Protein AF-A0A060CEU3-F1 (afdb_monomer)

Radius of gyration: 16.92 Å; Cα contacts (8 Å, |Δi|>4): 78; chains: 1; bounding box: 35×21×45 Å

Foldseek 3Di:
DPQLVVCVVVVDDSVRSVVVCVVVPPVVVVAFAQADLDVSNPRDPDDDPDHNDDPNPQDHNVNQVPDCPHPVNVVVD

Mean predicted aligned error: 4.31 Å

Nearest PDB structures (foldseek):
  4aie-assembly1_A  TM=9.185E-01  e=5.051E-04  Lactobacillus acidophilus NCFM
  5zcb-assembly1_A  TM=9.205E-01  e=7.106E-04  Bacillus sp. (in: firmicutes)
  1uok-assembly1_A  TM=8.988E-01  e=3.916E-03  Bacillus cereus
  1m53-assembly1_A  TM=8.536E-01  e=2.600E-03  Klebsiella sp. LX3
  5wcz-assembly1_A  TM=8.975E-01  e=1.433E-02  Bacillus subtilis subsp. subtilis str. 168

Solvent-accessible surface area (backbone atoms only — not comparable to full-atom values): 4786 Å² total; per-residue (Å²): 133,65,66,55,63,52,30,47,77,70,70,42,52,69,70,58,27,50,53,61,44,62,78,68,38,70,60,77,79,59,36,56,61,41,46,31,94,49,68,68,22,60,61,41,98,61,89,65,99,50,67,69,69,90,73,67,82,88,59,25,48,60,58,28,72,74,32,83,85,23,72,64,45,57,75,71,109

pLDDT: mean 91.93, std 7.34, range [61.06, 98.0]

Structure (mmCIF, N/CA/C/O backbone):
data_AF-A0A060CEU3-F1
#
_entry.id   AF-A0A060CEU3-F1
#
loop_
_atom_site.group_PDB
_atom_site.id
_atom_site.type_symbol
_atom_site.label_atom_id
_atom_site.label_alt_id
_atom_site.label_comp_id
_atom_site.label_asym_id
_atom_site.label_entity_id
_atom_site.label_seq_id
_atom_site.pdbx_PDB_ins_code
_atom_site.Cartn_x
_atom_site.Cartn_y
_atom_site.Cartn_z
_atom_site.occupancy
_atom_site.B_iso_or_equiv
_atom_site.auth_seq_id
_atom_site.auth_comp_id
_atom_site.auth_asym_id
_atom_site.auth_atom_id
_atom_site.pdbx_PDB_model_num
ATOM 1 N N . MET A 1 1 ? -3.455 -8.200 22.953 1.00 61.06 1 MET A N 1
ATOM 2 C CA . MET A 1 1 ? -4.215 -7.083 23.563 1.00 61.06 1 MET A CA 1
ATOM 3 C C . MET A 1 1 ? -4.671 -6.148 22.444 1.00 61.06 1 MET A C 1
ATOM 5 O O . MET A 1 1 ? -3.878 -5.908 21.543 1.00 61.06 1 MET A O 1
ATOM 9 N N . ASN A 1 2 ? -5.924 -5.680 22.438 1.00 83.75 2 ASN A N 1
ATOM 10 C CA . ASN A 1 2 ? -6.420 -4.756 21.406 1.00 83.75 2 ASN A CA 1
ATOM 11 C C . ASN A 1 2 ? -6.042 -3.307 21.776 1.00 83.75 2 ASN A C 1
ATOM 13 O O . ASN A 1 2 ? -6.647 -2.721 22.673 1.00 83.75 2 ASN A O 1
ATOM 17 N N . ASN A 1 3 ? -5.042 -2.741 21.091 1.00 87.19 3 ASN A N 1
ATOM 18 C CA . ASN A 1 3 ? -4.492 -1.411 21.391 1.00 87.19 3 ASN A CA 1
ATOM 19 C C . ASN A 1 3 ? -5.506 -0.269 21.209 1.00 87.19 3 ASN A C 1
ATOM 21 O O . ASN A 1 3 ? -5.411 0.730 21.918 1.00 87.19 3 ASN A O 1
ATOM 25 N N . TYR A 1 4 ? -6.503 -0.436 20.334 1.00 91.12 4 TYR A N 1
ATOM 26 C CA . TYR A 1 4 ? -7.593 0.529 20.145 1.00 91.12 4 TYR A CA 1
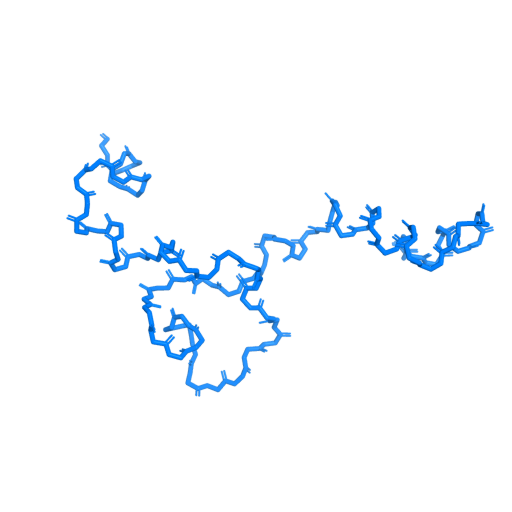ATOM 27 C C . TYR A 1 4 ? -8.452 0.637 21.387 1.00 91.12 4 TYR A C 1
ATOM 29 O O . TYR A 1 4 ? -8.608 1.714 21.954 1.00 91.12 4 TYR A O 1
ATOM 37 N N . GLN A 1 5 ? -8.895 -0.510 21.890 1.00 92.94 5 GLN A N 1
ATOM 38 C CA . GLN A 1 5 ? -9.713 -0.569 23.094 1.00 92.94 5 GLN A CA 1
ATOM 39 C C . GLN A 1 5 ? -8.957 -0.047 24.323 1.00 92.94 5 GLN A C 1
ATOM 41 O O . GLN A 1 5 ? -9.544 0.601 25.184 1.00 92.94 5 GLN A O 1
ATOM 46 N N . ILE A 1 6 ? -7.641 -0.272 24.397 1.00 92.31 6 ILE A N 1
ATOM 47 C CA . ILE A 1 6 ? -6.803 0.296 25.463 1.00 92.31 6 ILE A CA 1
ATOM 48 C C . ILE A 1 6 ? -6.718 1.822 25.342 1.00 92.31 6 ILE A C 1
ATOM 50 O O . ILE A 1 6 ? -6.810 2.508 26.356 1.00 92.31 6 ILE A O 1
ATOM 54 N N . ALA A 1 7 ? -6.539 2.363 24.135 1.00 91.31 7 ALA A N 1
ATOM 55 C CA . ALA A 1 7 ? -6.459 3.805 23.920 1.00 91.31 7 ALA A CA 1
ATOM 56 C C . ALA A 1 7 ? -7.786 4.505 24.259 1.00 91.31 7 ALA A C 1
ATOM 58 O O . ALA A 1 7 ? -7.777 5.503 24.977 1.00 91.31 7 ALA A O 1
ATOM 59 N N . LEU A 1 8 ? -8.923 3.941 23.847 1.00 93.94 8 LEU A N 1
ATOM 60 C CA . LEU A 1 8 ? -10.236 4.477 24.218 1.00 93.94 8 LEU A CA 1
ATOM 61 C C . LEU A 1 8 ? -10.436 4.478 25.739 1.00 93.94 8 LEU A C 1
ATOM 63 O O . LEU A 1 8 ? -10.801 5.499 26.316 1.00 93.94 8 LEU A O 1
ATOM 67 N N . LYS A 1 9 ? -10.095 3.374 26.419 1.00 95.00 9 LYS A N 1
ATOM 68 C CA . LYS A 1 9 ? -10.167 3.282 27.890 1.00 95.00 9 LYS A CA 1
ATOM 69 C C . LYS A 1 9 ? -9.241 4.262 28.616 1.00 95.00 9 LYS A C 1
ATOM 71 O O . LYS A 1 9 ? -9.499 4.596 29.766 1.00 95.00 9 LYS A O 1
ATOM 76 N N . LYS A 1 10 ? -8.173 4.726 27.962 1.00 94.00 10 LYS A N 1
ATOM 77 C CA . LYS A 1 10 ? -7.258 5.758 28.476 1.00 94.00 10 LYS A CA 1
ATOM 78 C C . LYS A 1 10 ? -7.742 7.192 28.207 1.00 94.00 10 LYS A C 1
ATOM 80 O O . LYS A 1 10 ? -7.030 8.128 28.555 1.00 94.00 10 LYS A O 1
ATOM 85 N N . GLY A 1 11 ? -8.915 7.374 27.594 1.00 95.69 11 GLY A N 1
ATOM 86 C CA . GLY A 1 11 ? -9.517 8.687 27.343 1.00 95.69 11 GLY A CA 1
ATOM 87 C C . GLY A 1 11 ? -9.063 9.369 26.051 1.00 95.69 11 GLY A C 1
ATOM 88 O O . GLY A 1 11 ? -9.317 10.558 25.868 1.00 95.69 11 GLY A O 1
ATOM 89 N N . TYR A 1 12 ? -8.388 8.658 25.141 1.00 95.25 12 TYR A N 1
ATOM 90 C CA . TYR A 1 12 ? -8.109 9.204 23.811 1.00 95.25 12 TYR A CA 1
ATOM 91 C C . TYR A 1 12 ? -9.394 9.259 22.975 1.00 95.25 12 TYR A C 1
ATOM 93 O O . TYR A 1 12 ? -10.200 8.331 23.016 1.00 95.25 12 TYR A O 1
ATOM 101 N N . SER A 1 13 ? -9.551 10.312 22.164 1.00 96.88 13 SER A N 1
ATOM 102 C CA . SER A 1 13 ? -10.600 10.350 21.140 1.00 96.88 13 SER A CA 1
ATOM 103 C C . SER A 1 13 ? -10.398 9.228 20.122 1.00 96.88 13 SER A C 1
ATOM 105 O O . SER A 1 13 ? -9.266 8.798 19.882 1.00 96.88 13 SER A O 1
ATOM 107 N N . GLU A 1 14 ? -11.475 8.784 19.475 1.00 95.44 14 GLU A N 1
ATOM 108 C CA . GLU A 1 14 ? -11.408 7.723 18.463 1.00 95.44 14 GLU A CA 1
ATOM 109 C C . GLU A 1 14 ? -10.408 8.046 17.351 1.00 95.44 14 GLU A C 1
ATOM 111 O O . GLU A 1 14 ? -9.582 7.208 16.999 1.00 95.44 14 GLU A O 1
ATOM 116 N N . GLN A 1 15 ? -10.412 9.287 16.863 1.00 95.94 15 GLN A N 1
ATOM 117 C CA . GLN A 1 15 ? -9.481 9.760 15.836 1.00 95.94 15 GLN A CA 1
ATOM 118 C C . GLN A 1 15 ? -8.023 9.661 16.298 1.00 95.94 15 GLN A C 1
ATOM 120 O O . GLN A 1 15 ? -7.170 9.163 15.564 1.00 95.94 15 GLN A O 1
ATOM 125 N N . LYS A 1 16 ? -7.724 10.085 17.534 1.00 94.75 16 LYS A N 1
ATOM 126 C CA . LYS A 1 16 ? -6.364 10.025 18.084 1.00 94.75 16 LYS A CA 1
ATOM 127 C C . LYS A 1 16 ? -5.933 8.586 18.361 1.00 94.75 16 LYS A C 1
ATOM 129 O O . LYS A 1 16 ? -4.783 8.238 18.104 1.00 94.75 16 LYS A O 1
ATOM 134 N N . ALA A 1 17 ? -6.847 7.744 18.838 1.00 94.44 17 ALA A N 1
ATOM 135 C CA . ALA A 1 17 ? -6.607 6.319 19.023 1.00 94.44 17 ALA A CA 1
ATOM 136 C C . ALA A 1 17 ? -6.292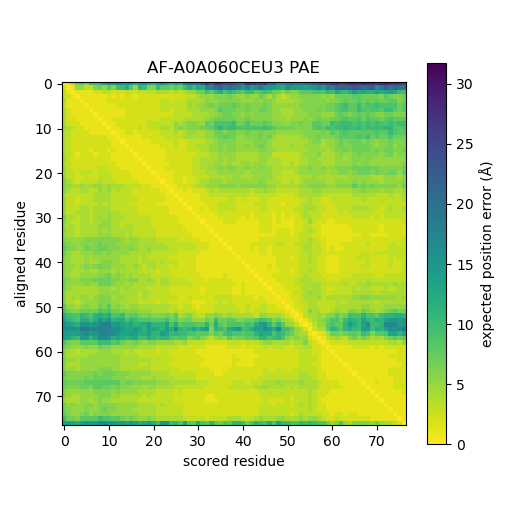 5.628 17.685 1.00 94.44 17 ALA A C 1
ATOM 138 O O . ALA A 1 17 ? -5.289 4.921 17.595 1.00 94.44 17 ALA A O 1
ATOM 139 N N . LEU A 1 18 ? -7.086 5.881 16.638 1.00 92.94 18 LEU A N 1
ATOM 140 C CA . LEU A 1 18 ? -6.856 5.344 15.293 1.00 92.94 18 LEU A CA 1
ATOM 141 C C . LEU A 1 18 ? -5.526 5.820 14.709 1.00 92.94 18 LEU A C 1
ATOM 143 O O . LEU A 1 18 ? -4.748 4.996 14.240 1.00 92.94 18 LEU A O 1
ATOM 147 N N . ALA A 1 19 ? -5.215 7.115 14.797 1.00 92.50 19 ALA A N 1
ATOM 148 C CA . ALA A 1 19 ? -3.954 7.656 14.293 1.00 92.50 19 ALA A CA 1
ATOM 149 C C . ALA A 1 19 ? -2.730 7.002 14.959 1.00 92.50 19 ALA A C 1
ATOM 151 O O . ALA A 1 19 ? -1.795 6.586 14.274 1.00 92.50 19 ALA A O 1
ATOM 152 N N . LEU A 1 20 ? -2.754 6.846 16.288 1.00 90.31 20 LEU A N 1
ATOM 153 C CA . LEU A 1 20 ? -1.670 6.204 17.040 1.00 90.31 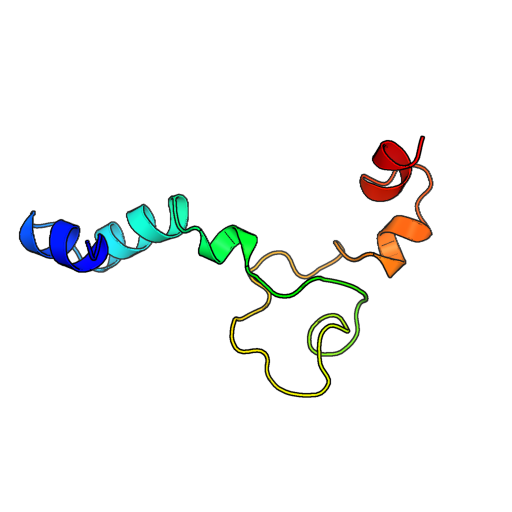20 LEU A CA 1
ATOM 154 C C . LEU A 1 20 ? -1.462 4.741 16.640 1.00 90.31 20 LEU A C 1
ATOM 156 O O . LEU A 1 20 ? -0.330 4.254 16.623 1.00 90.31 20 LEU A O 1
ATOM 160 N N . ILE A 1 21 ? -2.549 4.035 16.345 1.00 91.69 21 ILE A N 1
ATOM 161 C CA . ILE A 1 21 ? -2.498 2.618 15.985 1.00 91.69 21 ILE A CA 1
ATOM 162 C C . ILE A 1 21 ? -2.054 2.455 14.549 1.00 91.69 21 ILE A C 1
ATOM 164 O O . ILE A 1 21 ? -1.165 1.648 14.305 1.00 91.69 21 ILE A O 1
ATOM 168 N N . ASN A 1 22 ? -2.595 3.250 13.628 1.00 90.56 22 ASN A N 1
ATOM 169 C CA . ASN A 1 22 ? -2.193 3.237 12.228 1.00 90.56 22 ASN A CA 1
ATOM 170 C C . ASN A 1 22 ? -0.696 3.527 12.090 1.00 90.56 22 ASN A C 1
ATOM 172 O O . ASN A 1 22 ? -0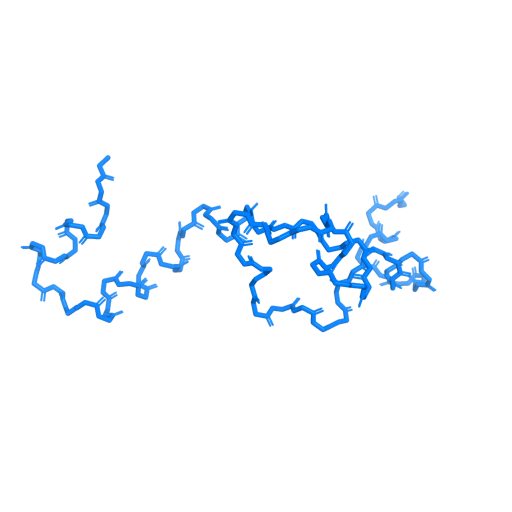.014 2.818 11.364 1.00 90.56 22 ASN A O 1
ATOM 176 N N . ALA A 1 23 ? -0.142 4.457 12.874 1.00 90.31 23 ALA A N 1
ATOM 177 C CA . ALA A 1 23 ? 1.292 4.761 12.858 1.00 90.31 23 ALA A CA 1
ATOM 178 C C . ALA A 1 23 ? 2.202 3.577 13.247 1.00 90.31 23 ALA A C 1
ATOM 180 O O . ALA A 1 23 ? 3.395 3.592 12.955 1.00 90.31 23 ALA A O 1
ATOM 181 N N . ARG A 1 24 ? 1.673 2.560 13.936 1.00 88.69 24 ARG A N 1
ATOM 182 C CA . ARG A 1 24 ? 2.434 1.392 14.421 1.00 88.69 24 ARG A CA 1
ATOM 183 C C . ARG A 1 24 ? 1.817 0.065 13.994 1.00 88.69 24 ARG A C 1
ATOM 185 O O . ARG A 1 24 ? 2.178 -0.986 14.529 1.00 88.69 24 ARG A O 1
ATOM 192 N N . SER A 1 25 ? 0.847 0.105 13.086 1.00 90.88 25 SER A N 1
ATOM 193 C CA . SER A 1 25 ? 0.118 -1.089 12.702 1.00 90.88 25 SER A CA 1
ATOM 194 C C . SER A 1 25 ? 1.017 -1.973 11.858 1.00 90.88 25 SER A C 1
ATOM 196 O O . SER A 1 25 ? 1.633 -1.528 10.893 1.00 90.88 25 SER A O 1
ATOM 198 N N . ARG A 1 26 ? 1.045 -3.265 12.186 1.00 92.44 26 ARG A N 1
ATOM 199 C CA . ARG A 1 26 ? 1.700 -4.267 11.335 1.00 92.44 26 ARG A CA 1
ATOM 200 C C . ARG A 1 26 ? 1.015 -4.382 9.978 1.00 92.44 26 ARG A C 1
ATOM 202 O O . ARG A 1 26 ? 1.638 -4.857 9.038 1.00 92.44 26 ARG A O 1
ATOM 209 N N . ASP A 1 27 ? -0.243 -3.955 9.883 1.00 91.25 27 ASP A N 1
ATOM 210 C CA . ASP A 1 27 ? -0.995 -4.001 8.633 1.00 91.25 27 ASP A CA 1
ATOM 211 C C . ASP A 1 27 ? -0.438 -3.030 7.584 1.00 91.25 27 ASP A C 1
ATOM 213 O O . ASP A 1 27 ? -0.611 -3.280 6.397 1.00 91.25 27 ASP A O 1
ATOM 217 N N . ASN A 1 28 ? 0.356 -2.030 7.993 1.00 90.94 28 ASN A N 1
ATOM 218 C CA . ASN A 1 28 ? 1.111 -1.182 7.064 1.00 90.94 28 ASN A CA 1
ATOM 219 C C . ASN A 1 28 ? 2.086 -1.987 6.190 1.00 90.94 28 ASN A C 1
ATOM 221 O O . ASN A 1 28 ? 2.369 -1.588 5.071 1.00 90.94 28 ASN A O 1
ATOM 225 N N . ALA A 1 29 ? 2.591 -3.121 6.690 1.00 91.31 29 ALA A N 1
ATOM 226 C CA . ALA A 1 29 ? 3.491 -4.016 5.958 1.00 91.31 29 ALA A CA 1
ATOM 227 C C . ALA A 1 29 ? 2.765 -5.233 5.352 1.00 91.31 29 ALA A C 1
ATOM 229 O O . ALA A 1 29 ? 3.408 -6.187 4.920 1.00 91.31 29 ALA A O 1
ATOM 230 N N . ARG A 1 30 ? 1.427 -5.252 5.387 1.00 94.62 30 ARG A N 1
ATOM 231 C CA . ARG A 1 30 ? 0.593 -6.362 4.888 1.00 94.62 30 ARG A CA 1
ATOM 232 C C . ARG A 1 30 ? -0.342 -5.935 3.767 1.00 94.62 30 ARG A C 1
ATOM 234 O O . ARG A 1 30 ? -1.192 -6.728 3.359 1.00 94.62 30 ARG A O 1
ATOM 241 N N . THR A 1 31 ? -0.215 -4.696 3.298 1.00 93.38 31 THR A N 1
ATOM 242 C CA . THR A 1 31 ? -0.906 -4.270 2.089 1.00 93.38 31 THR A CA 1
ATOM 243 C C . THR A 1 31 ? -0.490 -5.180 0.925 1.00 93.38 31 THR A C 1
ATOM 245 O O . THR A 1 31 ? 0.615 -5.734 0.927 1.00 93.38 31 THR A O 1
ATOM 248 N N . PRO A 1 32 ? -1.385 -5.414 -0.046 1.00 95.25 32 PRO A N 1
ATOM 249 C CA . PRO A 1 32 ? -1.060 -6.231 -1.206 1.00 95.25 32 PRO A CA 1
ATOM 250 C C . PRO A 1 32 ? 0.197 -5.743 -1.939 1.00 95.25 32 PRO A C 1
ATOM 252 O O . PRO A 1 32 ? 0.399 -4.541 -2.101 1.00 95.25 32 PRO A O 1
ATOM 255 N N . MET A 1 33 ? 1.017 -6.686 -2.411 1.00 95.69 33 MET A N 1
ATOM 256 C CA . MET A 1 33 ? 2.210 -6.377 -3.203 1.00 95.69 33 MET A CA 1
ATOM 257 C C . MET A 1 33 ? 1.833 -5.647 -4.497 1.00 95.69 33 MET A C 1
ATOM 259 O O . MET A 1 33 ? 0.901 -6.057 -5.190 1.00 95.69 33 MET A O 1
ATOM 263 N N . GLN A 1 34 ? 2.594 -4.609 -4.844 1.00 96.12 34 GLN A N 1
ATOM 264 C CA . GLN A 1 34 ? 2.367 -3.801 -6.041 1.00 96.12 34 GLN A CA 1
ATOM 265 C C . GLN A 1 34 ? 3.196 -4.331 -7.215 1.00 96.12 34 GLN A C 1
ATOM 267 O O . GLN A 1 34 ? 4.350 -3.952 -7.403 1.00 96.12 34 GLN A O 1
ATOM 272 N N . TRP A 1 35 ? 2.634 -5.253 -7.996 1.00 96.50 35 TRP A N 1
ATOM 273 C CA . TRP A 1 35 ? 3.334 -5.858 -9.134 1.00 96.50 35 TRP A CA 1
ATOM 274 C C . TRP A 1 35 ? 3.357 -4.956 -10.366 1.00 96.50 35 TRP A C 1
ATOM 276 O O . TRP A 1 35 ? 4.357 -4.918 -11.077 1.00 96.50 35 TRP A O 1
ATOM 286 N N . ASN A 1 36 ? 2.251 -4.270 -10.655 1.00 95.19 36 ASN A N 1
ATOM 287 C CA . ASN A 1 36 ? 2.109 -3.398 -11.822 1.00 95.19 36 ASN A CA 1
ATOM 288 C C . ASN A 1 36 ? 0.931 -2.422 -11.654 1.00 95.19 36 ASN A C 1
ATOM 290 O O . ASN A 1 36 ? 0.200 -2.486 -10.673 1.00 95.19 36 ASN A O 1
ATOM 294 N N . SER A 1 37 ? 0.690 -1.571 -12.653 1.00 93.62 37 SER A N 1
ATOM 295 C CA . SER A 1 37 ? -0.372 -0.553 -12.653 1.00 93.62 37 SER A CA 1
ATOM 296 C C . SER A 1 37 ? -1.791 -1.064 -12.959 1.00 93.62 37 SER A C 1
ATOM 298 O O . SER A 1 37 ? -2.714 -0.267 -13.146 1.00 93.62 37 SER A O 1
ATOM 300 N N . SER A 1 38 ? -1.998 -2.382 -13.044 1.00 93.81 38 SER A N 1
ATOM 301 C CA . SER A 1 38 ? -3.331 -2.946 -13.284 1.00 93.81 38 SER A CA 1
ATOM 302 C C . SER A 1 38 ? -4.211 -2.910 -12.027 1.00 93.81 38 SER A C 1
ATOM 304 O O . SER A 1 38 ? -3.795 -2.501 -10.940 1.00 93.81 38 SER A O 1
ATOM 306 N N . LYS A 1 39 ? -5.473 -3.338 -12.164 1.00 93.25 39 LYS A N 1
ATOM 307 C CA . LYS A 1 39 ? -6.419 -3.407 -11.043 1.00 93.25 39 LYS A CA 1
ATOM 308 C C . LYS A 1 39 ? -5.814 -4.208 -9.882 1.00 93.25 39 LYS A C 1
ATOM 310 O O . LYS A 1 39 ? -5.218 -5.259 -10.089 1.00 93.25 39 LYS A O 1
ATOM 315 N N . TYR A 1 40 ? -5.977 -3.692 -8.663 1.00 93.88 40 TYR A N 1
ATOM 316 C CA . TYR A 1 40 ? -5.377 -4.254 -7.445 1.00 93.88 40 TYR A CA 1
ATOM 317 C C . TYR A 1 40 ? -3.851 -4.420 -7.526 1.00 93.88 40 TYR A C 1
ATOM 319 O O . TYR A 1 40 ? -3.297 -5.334 -6.927 1.00 93.88 40 TYR A O 1
ATOM 327 N N . ALA A 1 41 ? -3.187 -3.546 -8.284 1.00 94.50 41 ALA A N 1
ATOM 328 C CA . ALA A 1 41 ? -1.752 -3.547 -8.534 1.00 94.50 41 ALA A CA 1
ATOM 329 C C . ALA A 1 41 ? -1.204 -4.876 -9.096 1.00 94.50 41 ALA A C 1
ATOM 331 O O . ALA A 1 41 ? -0.064 -5.258 -8.837 1.00 94.50 41 ALA A O 1
ATOM 332 N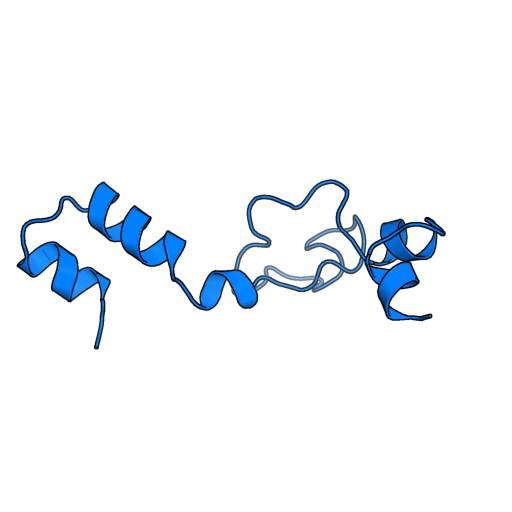 N . GLY A 1 42 ? -2.040 -5.637 -9.812 1.00 95.25 42 GLY A N 1
ATOM 333 C CA . GLY A 1 42 ? -1.694 -6.973 -10.304 1.00 95.25 42 GLY A CA 1
ATOM 334 C C . GLY A 1 42 ? -1.627 -8.059 -9.224 1.00 95.25 42 GLY A C 1
ATOM 335 O O . GLY A 1 42 ? -1.275 -9.192 -9.536 1.00 95.25 42 GLY A O 1
ATOM 336 N N . PHE A 1 43 ? -1.973 -7.757 -7.968 1.00 96.94 43 PHE A N 1
ATOM 337 C CA . PHE A 1 43 ? -1.988 -8.734 -6.875 1.00 96.94 43 PHE A CA 1
ATOM 338 C C . PHE A 1 43 ? -3.119 -9.761 -7.001 1.00 96.94 43 PHE A C 1
ATOM 340 O O . PHE A 1 43 ? -2.962 -10.919 -6.622 1.00 96.94 43 PHE A O 1
ATOM 347 N N . SER A 1 44 ? -4.285 -9.332 -7.484 1.00 96.94 44 SER A N 1
ATOM 348 C CA . SER A 1 44 ? -5.497 -10.149 -7.535 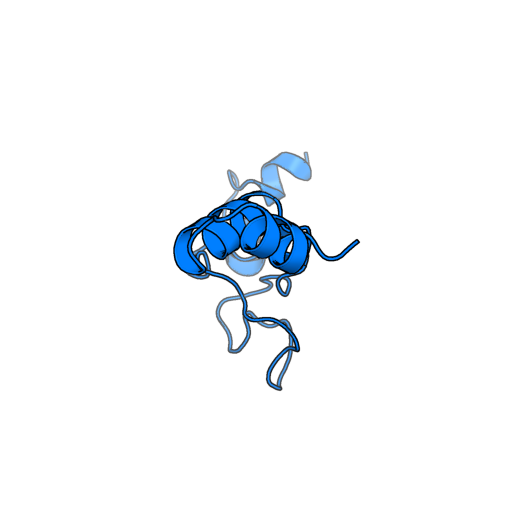1.00 96.94 44 SER A CA 1
ATOM 349 C C . SER A 1 44 ? -6.416 -9.683 -8.661 1.00 96.94 44 SER A C 1
ATOM 351 O O . SER A 1 44 ? -6.387 -8.523 -9.063 1.00 96.94 44 SER A O 1
ATOM 353 N N . THR A 1 45 ? -7.283 -10.571 -9.143 1.00 96.56 45 THR A N 1
ATOM 354 C CA . THR A 1 45 ? -8.378 -10.230 -10.068 1.00 96.56 45 THR A CA 1
ATOM 355 C C . THR A 1 45 ? -9.647 -9.781 -9.331 1.00 96.56 45 THR A C 1
ATOM 357 O O . THR A 1 45 ? -10.515 -9.126 -9.915 1.00 96.56 45 THR A O 1
ATOM 360 N N . VAL A 1 46 ? -9.742 -10.080 -8.032 1.00 96.75 46 VAL A N 1
ATOM 361 C CA . VAL A 1 46 ? -10.854 -9.724 -7.134 1.00 96.75 46 VAL A CA 1
ATOM 362 C C . VAL A 1 46 ? -10.380 -8.838 -5.983 1.00 96.75 46 VAL A C 1
ATOM 364 O O . VAL A 1 46 ? -9.181 -8.743 -5.727 1.00 96.75 46 VAL A O 1
ATOM 367 N N . ALA A 1 47 ? -11.321 -8.198 -5.281 1.00 96.19 47 ALA A N 1
ATOM 368 C CA . ALA A 1 47 ? -11.021 -7.309 -4.160 1.00 96.19 47 ALA A CA 1
ATOM 369 C C . ALA A 1 47 ? -10.134 -8.005 -3.105 1.00 96.19 47 ALA A C 1
ATOM 371 O O . ALA A 1 47 ? -10.549 -9.029 -2.556 1.00 96.19 47 ALA A O 1
ATOM 372 N N . PRO A 1 48 ? -8.927 -7.482 -2.816 1.00 95.50 48 PRO A N 1
ATOM 373 C CA . PRO A 1 48 ? -8.081 -8.027 -1.767 1.00 95.50 48 PRO A CA 1
ATOM 374 C C . PRO A 1 48 ? -8.680 -7.765 -0.382 1.00 95.50 48 PRO A C 1
ATOM 376 O O . PRO A 1 48 ? -9.452 -6.830 -0.178 1.00 95.50 48 PRO A O 1
ATOM 379 N N . TRP A 1 49 ? -8.276 -8.584 0.588 1.00 94.06 49 TRP A N 1
ATOM 380 C CA . TRP A 1 49 ? -8.737 -8.499 1.977 1.00 94.06 49 TRP A CA 1
ATOM 381 C C . TRP A 1 49 ? -8.265 -7.225 2.709 1.00 94.06 49 TRP A C 1
ATOM 383 O O . TRP A 1 49 ? -8.879 -6.831 3.698 1.00 94.06 49 TRP A O 1
ATOM 393 N N . LEU A 1 50 ? -7.212 -6.567 2.205 1.00 93.19 50 LEU A N 1
ATOM 394 C CA . LEU A 1 50 ? -6.768 -5.228 2.601 1.00 93.19 50 LEU A CA 1
ATOM 395 C C . LEU A 1 50 ? -6.645 -4.320 1.378 1.00 93.19 50 LEU A C 1
ATOM 397 O O . LEU A 1 50 ? -6.279 -4.763 0.292 1.00 93.19 50 LEU A O 1
ATOM 401 N N . ALA A 1 51 ? -6.899 -3.027 1.568 1.00 91.00 51 ALA A N 1
ATOM 402 C CA . ALA A 1 51 ? -6.631 -2.025 0.543 1.00 91.00 51 ALA A CA 1
ATOM 403 C C . ALA A 1 51 ? -5.119 -1.899 0.256 1.00 91.00 51 ALA A C 1
ATOM 405 O O . ALA A 1 51 ? -4.288 -2.213 1.106 1.00 91.00 51 ALA A O 1
ATOM 406 N N . LEU A 1 52 ? -4.773 -1.389 -0.931 1.00 86.69 52 LEU A N 1
ATOM 407 C CA . LEU A 1 52 ? -3.386 -1.180 -1.379 1.00 86.69 52 LEU A CA 1
ATOM 408 C C . LEU A 1 52 ? -2.596 -0.153 -0.547 1.00 86.69 52 LEU A C 1
ATOM 410 O O . LEU A 1 52 ? -1.373 -0.138 -0.603 1.00 86.69 52 LEU A O 1
ATOM 414 N N . GLY A 1 53 ? -3.276 0.673 0.251 1.00 82.44 53 GLY A N 1
ATOM 415 C CA . GLY A 1 53 ? -2.673 1.816 0.938 1.00 82.44 53 GLY A CA 1
ATOM 416 C C . GLY A 1 53 ? -2.799 3.103 0.119 1.00 82.44 53 GLY A C 1
ATOM 417 O O . GLY A 1 53 ? -3.580 3.164 -0.830 1.00 82.44 53 GLY A O 1
ATOM 418 N N . THR A 1 54 ? -2.084 4.152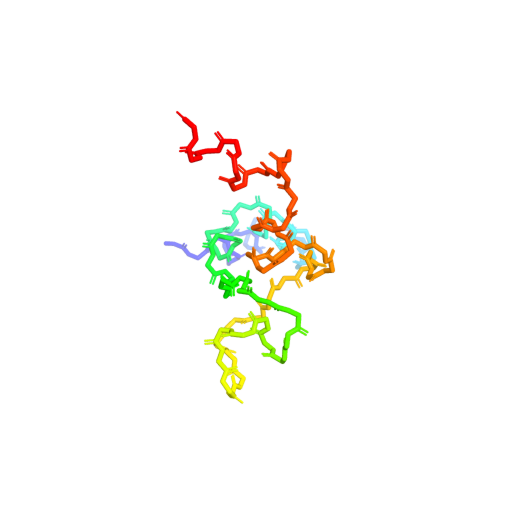 0.524 1.00 73.94 54 THR A N 1
ATOM 419 C CA . THR A 1 54 ? -2.135 5.488 -0.103 1.00 73.94 54 THR A CA 1
ATOM 420 C C . THR A 1 54 ? -1.122 5.672 -1.230 1.00 73.94 54 THR A C 1
ATOM 422 O O . THR A 1 54 ? -1.328 6.513 -2.101 1.00 73.94 54 THR A O 1
ATOM 425 N N . ASP A 1 55 ? -0.068 4.855 -1.257 1.00 68.75 55 ASP A N 1
ATOM 426 C CA . ASP A 1 55 ? 1.116 5.077 -2.093 1.00 68.75 55 ASP A CA 1
ATOM 427 C C . ASP A 1 55 ? 1.089 4.169 -3.328 1.00 68.75 55 ASP A C 1
ATOM 429 O O . ASP A 1 55 ? 1.979 3.355 -3.566 1.00 68.75 55 ASP A O 1
ATOM 433 N N . ILE A 1 56 ? -0.003 4.269 -4.089 1.00 68.00 56 ILE A N 1
ATOM 434 C CA . ILE A 1 56 ? -0.294 3.352 -5.203 1.00 68.00 56 ILE A CA 1
ATOM 435 C C . ILE A 1 56 ? 0.306 3.832 -6.533 1.00 68.00 56 ILE A C 1
ATOM 437 O O . ILE A 1 56 ? 0.463 3.074 -7.486 1.00 68.00 56 ILE A O 1
ATOM 441 N N . SER A 1 57 ? 0.597 5.130 -6.643 1.00 70.31 57 SER A N 1
ATOM 442 C CA . SER A 1 57 ? 0.998 5.737 -7.910 1.00 70.31 57 SER A CA 1
ATOM 443 C C . SER A 1 57 ? 2.515 5.738 -8.065 1.00 70.31 57 SER A C 1
ATOM 445 O O . SER A 1 57 ? 3.201 6.524 -7.417 1.00 70.31 57 SER A O 1
ATOM 447 N N . GLY A 1 58 ? 3.025 4.916 -8.983 1.00 74.56 58 GLY A N 1
ATOM 448 C CA . GLY A 1 58 ? 4.423 4.949 -9.426 1.00 74.56 58 GLY A CA 1
ATOM 449 C C . GLY A 1 58 ? 5.401 4.104 -8.605 1.00 74.56 58 GLY A C 1
ATOM 450 O O . GLY A 1 58 ? 6.596 4.162 -8.881 1.00 74.56 58 GLY A O 1
ATOM 451 N N . ILE A 1 59 ? 4.913 3.321 -7.637 1.00 89.38 59 ILE A N 1
ATOM 452 C CA . ILE A 1 59 ? 5.712 2.370 -6.851 1.00 89.38 59 ILE A CA 1
ATOM 453 C C . ILE A 1 59 ? 5.184 0.959 -7.128 1.00 89.38 59 ILE A C 1
ATOM 455 O O . ILE A 1 59 ? 4.338 0.438 -6.403 1.00 89.38 59 ILE A O 1
ATOM 459 N N . ASP A 1 60 ? 5.658 0.349 -8.213 1.00 95.19 60 ASP A N 1
ATOM 460 C CA . ASP A 1 60 ? 5.340 -1.031 -8.575 1.00 95.19 60 ASP A CA 1
ATOM 461 C C . ASP A 1 60 ? 6.536 -1.728 -9.238 1.00 95.19 60 ASP A C 1
ATOM 463 O O . ASP A 1 60 ? 7.428 -1.081 -9.793 1.00 95.19 60 ASP A O 1
ATOM 467 N N . VAL A 1 61 ? 6.563 -3.062 -9.174 1.00 96.69 61 VAL A N 1
ATOM 468 C CA . VAL A 1 61 ? 7.684 -3.869 -9.688 1.00 96.69 61 VAL A CA 1
ATOM 469 C C . VAL A 1 61 ? 7.913 -3.624 -11.176 1.00 96.69 61 VAL A C 1
ATOM 471 O O . VAL A 1 61 ? 9.054 -3.436 -11.585 1.00 96.69 61 VAL A O 1
ATOM 474 N N . ALA A 1 62 ? 6.860 -3.576 -11.992 1.00 97.06 62 ALA A N 1
ATOM 475 C CA . ALA A 1 62 ? 6.993 -3.386 -13.435 1.00 97.06 62 ALA A CA 1
ATOM 476 C C . ALA A 1 62 ? 7.617 -2.028 -13.812 1.00 97.06 62 ALA A C 1
ATOM 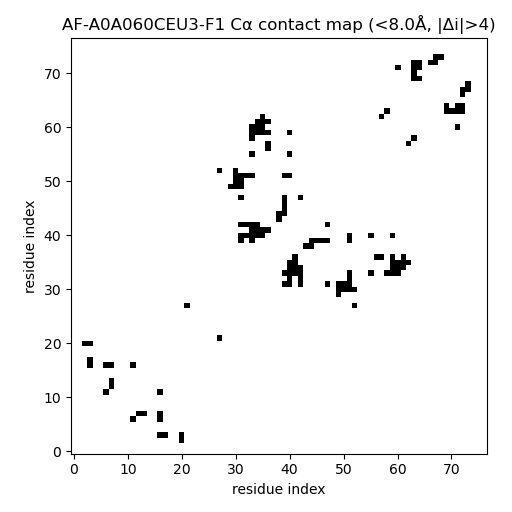478 O O . ALA A 1 62 ? 8.320 -1.933 -14.825 1.00 97.06 62 ALA A O 1
ATOM 479 N N . ALA A 1 63 ? 7.364 -0.977 -13.030 1.00 95.56 63 ALA A N 1
ATOM 480 C CA . ALA A 1 63 ? 8.017 0.319 -13.170 1.00 95.56 63 ALA A CA 1
ATOM 481 C C . ALA A 1 63 ? 9.469 0.274 -12.671 1.00 95.56 63 ALA A C 1
ATOM 483 O O . ALA A 1 63 ? 10.375 0.747 -13.362 1.00 95.56 63 ALA A O 1
ATOM 484 N N . GLU A 1 64 ? 9.707 -0.333 -11.507 1.00 96.56 64 GLU A N 1
ATOM 485 C CA . GLU A 1 64 ? 11.042 -0.417 -10.917 1.00 96.56 64 GLU A CA 1
ATOM 486 C C . GLU A 1 64 ? 12.008 -1.293 -11.724 1.00 96.56 64 GLU A C 1
ATOM 488 O O . GLU A 1 64 ? 13.182 -0.945 -11.837 1.00 96.56 64 GLU A O 1
ATOM 493 N N . GLU A 1 65 ? 11.541 -2.369 -12.359 1.00 96.50 65 GLU A N 1
ATOM 494 C CA . GLU A 1 65 ? 12.367 -3.213 -13.232 1.00 96.50 65 GLU A CA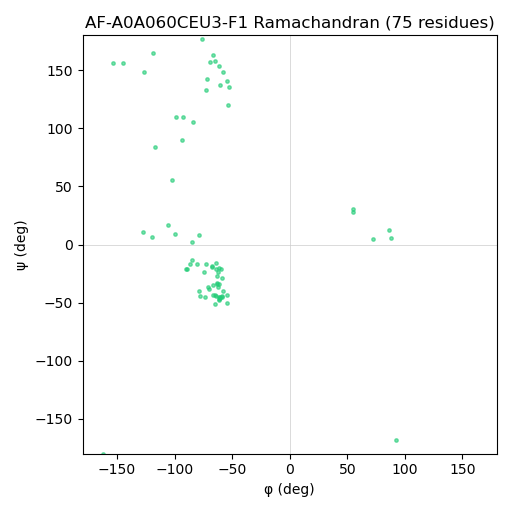 1
ATOM 495 C C . GLU A 1 65 ? 12.929 -2.443 -14.430 1.00 96.50 65 GLU A C 1
ATOM 497 O O . GLU A 1 65 ? 14.061 -2.688 -14.846 1.00 96.50 65 GLU A O 1
ATOM 502 N N . LYS A 1 66 ? 12.166 -1.481 -14.957 1.00 96.06 66 LYS A N 1
ATOM 503 C CA . LYS A 1 66 ? 12.564 -0.657 -16.108 1.00 96.06 66 LYS A CA 1
ATOM 504 C C . LYS A 1 66 ? 13.490 0.495 -15.737 1.00 96.06 66 LYS A C 1
ATOM 506 O O . LYS A 1 66 ? 14.093 1.079 -16.633 1.00 96.06 66 LYS A O 1
ATOM 511 N N . ASN A 1 67 ? 13.577 0.852 -14.457 1.00 95.94 67 ASN A N 1
ATOM 512 C CA . ASN A 1 67 ? 14.414 1.946 -13.986 1.00 95.94 67 ASN A CA 1
ATOM 513 C C . ASN A 1 67 ? 15.743 1.396 -13.430 1.00 95.94 67 ASN A C 1
ATOM 515 O O . ASN A 1 67 ? 15.743 0.822 -12.340 1.00 95.94 67 ASN A O 1
ATOM 519 N N . PRO A 1 68 ? 16.890 1.602 -14.106 1.00 96.62 68 PRO A N 1
ATOM 520 C CA . PRO A 1 68 ? 18.185 1.094 -13.646 1.00 96.62 68 PRO A CA 1
ATOM 521 C C . PRO A 1 68 ? 18.617 1.610 -12.265 1.00 96.62 68 PRO A C 1
ATOM 523 O O . PRO A 1 68 ? 19.444 0.976 -11.618 1.00 96.62 68 PRO A O 1
ATOM 526 N N . THR A 1 69 ? 18.068 2.741 -11.805 1.00 96.94 69 THR A N 1
ATOM 527 C CA . THR A 1 69 ? 18.365 3.346 -10.495 1.00 96.94 69 THR A CA 1
ATOM 528 C C . THR A 1 69 ? 17.238 3.157 -9.473 1.00 96.94 69 THR A C 1
ATOM 530 O O . THR A 1 69 ? 17.194 3.865 -8.467 1.00 96.94 69 THR A O 1
ATOM 533 N N . SER A 1 70 ? 16.304 2.228 -9.715 1.00 96.75 70 SER A N 1
ATOM 534 C CA . SER A 1 70 ? 15.222 1.906 -8.775 1.00 96.75 70 SER A CA 1
ATOM 535 C C . SER A 1 70 ? 15.723 1.261 -7.484 1.00 96.75 70 SER A C 1
ATOM 537 O O . SER A 1 70 ? 16.833 0.729 -7.424 1.00 96.75 70 SER A O 1
ATOM 539 N N . VAL A 1 71 ? 14.870 1.257 -6.455 1.00 96.00 71 VAL A N 1
ATOM 540 C CA . VAL A 1 71 ? 15.154 0.561 -5.193 1.00 96.00 71 VAL A CA 1
ATOM 541 C C . VAL A 1 71 ? 15.324 -0.937 -5.460 1.00 96.00 71 VAL A C 1
ATOM 543 O O . VAL A 1 71 ? 16.305 -1.526 -5.016 1.00 96.00 71 VAL A O 1
ATOM 546 N N . LEU A 1 72 ? 14.447 -1.549 -6.255 1.00 97.00 72 LEU A N 1
ATOM 547 C CA . LEU A 1 72 ? 14.548 -2.949 -6.665 1.00 97.00 72 LEU A CA 1
ATOM 548 C C . LEU A 1 72 ? 15.896 -3.272 -7.320 1.00 97.00 72 LEU A C 1
ATOM 550 O O . LEU A 1 72 ? 16.544 -4.245 -6.936 1.00 97.00 72 LEU A O 1
ATOM 554 N N . ASN A 1 73 ? 16.325 -2.475 -8.303 1.00 97.62 73 ASN A N 1
ATOM 555 C CA . ASN A 1 73 ? 17.581 -2.723 -9.014 1.00 97.62 73 ASN A CA 1
ATOM 556 C C . ASN A 1 73 ? 18.815 -2.367 -8.175 1.00 97.62 73 ASN A C 1
ATOM 558 O O . ASN A 1 73 ? 19.872 -2.954 -8.398 1.00 97.62 73 ASN A O 1
ATOM 562 N N . PHE A 1 74 ? 18.693 -1.478 -7.186 1.00 97.94 74 PHE A N 1
ATOM 563 C CA . PHE A 1 74 ? 19.720 -1.275 -6.165 1.00 97.94 74 PHE A CA 1
ATOM 564 C C . PHE A 1 74 ? 19.919 -2.536 -5.307 1.00 97.94 74 PHE A C 1
ATOM 566 O O . PHE A 1 74 ? 21.053 -2.945 -5.098 1.00 97.94 74 PHE A O 1
ATOM 573 N N . TYR A 1 75 ? 18.839 -3.195 -4.869 1.00 98.00 75 TYR A N 1
ATOM 574 C CA . TYR A 1 75 ? 18.916 -4.422 -4.054 1.00 98.00 75 TYR A CA 1
ATOM 575 C C . TYR A 1 75 ? 19.355 -5.685 -4.823 1.00 98.00 75 TYR A C 1
ATOM 577 O O . TYR A 1 75 ? 19.691 -6.684 -4.191 1.00 98.00 75 TYR A O 1
ATOM 585 N N . ARG A 1 76 ? 19.306 -5.689 -6.162 1.00 96.38 76 ARG A N 1
ATOM 586 C CA . ARG A 1 76 ? 19.729 -6.828 -7.005 1.00 96.38 76 ARG A CA 1
ATOM 587 C C . ARG A 1 76 ? 21.236 -6.851 -7.309 1.00 96.38 76 ARG A C 1
ATOM 589 O O . ARG A 1 76 ? 21.702 -7.854 -7.848 1.00 96.38 76 ARG A O 1
ATOM 596 N N . GLN A 1 77 ? 21.947 -5.759 -7.037 1.00 88.94 77 GLN A N 1
ATOM 597 C CA . GLN A 1 77 ? 23.401 -5.634 -7.205 1.00 88.94 77 GLN A CA 1
ATOM 598 C C . GLN A 1 77 ? 24.135 -6.169 -5.976 1.00 88.94 77 GLN A C 1
ATOM 600 O O . GLN A 1 77 ? 25.218 -6.760 -6.175 1.00 88.94 77 GLN A O 1
#

Sequence (77 aa):
MNNYQIALKKGYSEQKALALINARSRDNARTPMQWNSSKYAGFSTVAPWLALGTDISGIDVAAEEKNPTSVLNFYRQ

Secondary structure (DSSP, 8-state):
--HHHHHHHTT--HHHHHHHHHTT-GGGG-SPP--SSSGGGGS-SS--SS---S--SS-SHHHHHH-TTSHHHHHT-